Protein AF-A0A354FC02-F1 (afdb_monomer_lite)

pLDDT: mean 77.68, std 17.61, range [38.41, 96.19]

Secondary structure (DSSP, 8-state):
---HHHHHHHHHHHHHHHHHHHHTTS-HHHHHHHHHHHHHHHTSSS-HHHHHHHHHHHHHHHHHHHHTT--THHHH-S-HHHHHHHHHHHH------HHHHHHHHHHHHHHHHHHHHHHIIIIIHHHHHHTT--S----------

Sequence (145 aa):
MITKEGRSMSNIKEMIKENYELSKKLTSKNDEIYTDLVCYLRTSALDELEAEEIIQEIIGMILEAQERGEDIEKVIGHDYQTFCDSIIESSQPKKFTWRKLFSSLEIAIIGIAILWPIDLVFNYLPQMIKKGRLILDYQMNLGFL

Radius of gyration: 30.17 Å; chains: 1; bounding box: 72×47×69 Å

Foldseek 3Di:
DPPPVNVLVVVLVVLVVVLVVLLVVDDPVLNVLLVVLLVDLCPDPDDSSLSSVVSSVLSVQRVVCVVVVHDSCVVCNPDVVVSSVVVVVVPDPPPVPVVVVVVVVVVVVVVCVVVVVVCCVPPVVVVCVVVVDDDDPPPPPPPDD

Structure (mmCIF, N/CA/C/O backbone):
data_AF-A0A354FC02-F1
#
_entry.id   AF-A0A354FC02-F1
#
loop_
_atom_site.group_PDB
_atom_site.id
_atom_site.type_symbol
_atom_site.label_atom_id
_atom_site.label_alt_id
_atom_site.label_comp_id
_atom_site.label_asym_id
_atom_site.label_entity_id
_atom_site.label_seq_id
_atom_site.pdbx_PDB_ins_code
_atom_site.Cartn_x
_atom_site.Cartn_y
_atom_site.Cartn_z
_atom_site.occupancy
_atom_site.B_iso_or_equiv
_atom_site.auth_seq_id
_atom_site.auth_comp_id
_atom_site.auth_asym_id
_atom_site.auth_atom_id
_atom_site.pdbx_PDB_model_num
ATOM 1 N N . MET A 1 1 ? 21.328 19.776 4.634 1.00 38.41 1 MET A N 1
ATOM 2 C CA . MET A 1 1 ? 20.211 19.670 3.674 1.00 38.41 1 MET A CA 1
ATOM 3 C C . MET A 1 1 ? 19.815 18.207 3.621 1.00 38.41 1 MET A C 1
ATOM 5 O O . MET A 1 1 ? 20.553 17.419 3.051 1.00 38.41 1 MET A O 1
ATOM 9 N N . ILE A 1 2 ? 18.746 17.826 4.320 1.00 42.38 2 ILE A N 1
ATOM 10 C CA . ILE A 1 2 ? 18.216 16.460 4.249 1.00 42.38 2 ILE A CA 1
ATOM 11 C C . ILE A 1 2 ? 17.426 16.397 2.943 1.00 42.38 2 ILE A C 1
ATOM 13 O O . ILE A 1 2 ? 16.543 17.228 2.723 1.00 42.38 2 ILE A O 1
ATOM 17 N N . THR A 1 3 ? 17.821 15.499 2.046 1.00 43.03 3 THR A N 1
ATOM 18 C CA . THR A 1 3 ? 17.162 15.267 0.759 1.00 43.03 3 THR A CA 1
ATOM 19 C C . THR A 1 3 ? 15.667 15.027 0.992 1.00 43.03 3 THR A C 1
ATOM 21 O O . THR A 1 3 ? 15.287 14.337 1.937 1.00 43.03 3 THR A O 1
ATOM 24 N N . LYS A 1 4 ? 14.797 15.630 0.168 1.00 49.81 4 LYS A N 1
ATOM 25 C CA . LYS A 1 4 ? 13.332 15.490 0.296 1.00 49.81 4 LYS A CA 1
ATOM 26 C C . LYS A 1 4 ? 12.880 14.016 0.337 1.00 49.81 4 LYS A C 1
ATOM 28 O O . LYS A 1 4 ? 11.925 13.712 1.041 1.00 49.81 4 LYS A O 1
ATOM 33 N N . GLU A 1 5 ? 13.619 13.110 -0.306 1.00 46.28 5 GLU A N 1
ATOM 34 C CA . GLU A 1 5 ? 13.402 11.654 -0.249 1.00 46.28 5 GLU A CA 1
ATOM 35 C C . GLU A 1 5 ? 13.615 11.051 1.151 1.00 46.28 5 GLU A C 1
ATOM 37 O O . GLU A 1 5 ? 12.822 10.224 1.592 1.00 46.28 5 GLU A O 1
ATOM 42 N N . GLY A 1 6 ? 14.626 11.503 1.904 1.00 43.75 6 GLY A N 1
ATOM 43 C CA . GLY A 1 6 ? 14.901 10.997 3.255 1.00 43.75 6 GLY A CA 1
ATOM 44 C C . GLY A 1 6 ? 13.858 11.418 4.296 1.00 43.75 6 GLY A C 1
ATOM 45 O O . GLY A 1 6 ? 13.643 10.711 5.278 1.00 43.75 6 GLY A O 1
ATOM 46 N N . ARG A 1 7 ? 13.177 12.552 4.072 1.00 42.06 7 ARG A N 1
ATOM 47 C CA . ARG A 1 7 ? 12.068 13.023 4.920 1.00 42.06 7 ARG A CA 1
ATOM 48 C C . ARG A 1 7 ? 10.750 12.305 4.599 1.00 42.06 7 ARG A C 1
ATOM 50 O O . ARG A 1 7 ? 9.985 12.066 5.525 1.00 42.06 7 ARG A O 1
ATOM 57 N N . SER A 1 8 ? 10.529 11.928 3.335 1.00 58.03 8 SER A N 1
ATOM 58 C CA . SER A 1 8 ? 9.363 11.144 2.890 1.00 58.03 8 SER A CA 1
ATOM 59 C C . SER A 1 8 ? 9.396 9.709 3.434 1.00 58.03 8 SER A C 1
ATOM 61 O O . SER A 1 8 ? 8.464 9.281 4.102 1.00 58.03 8 SER A O 1
ATOM 63 N N . MET A 1 9 ? 10.525 9.000 3.302 1.00 57.44 9 MET A N 1
ATOM 64 C CA . MET A 1 9 ? 10.663 7.617 3.799 1.00 57.44 9 MET A CA 1
ATOM 65 C C . MET A 1 9 ? 10.450 7.467 5.315 1.00 57.44 9 MET A C 1
ATOM 67 O O . MET A 1 9 ? 9.970 6.432 5.778 1.00 57.44 9 MET A O 1
ATOM 71 N N . SER A 1 10 ? 10.825 8.477 6.111 1.00 61.81 10 SER A N 1
ATOM 72 C CA . SER A 1 10 ? 10.548 8.481 7.556 1.00 61.81 10 SER A CA 1
ATOM 73 C C . SER A 1 10 ? 9.053 8.576 7.852 1.00 61.81 10 SER A C 1
ATOM 75 O O . SER A 1 10 ? 8.606 8.016 8.846 1.00 61.81 10 SER A O 1
ATOM 77 N N . ASN A 1 11 ? 8.308 9.284 7.005 1.00 81.38 11 ASN A N 1
ATOM 78 C CA . ASN A 1 11 ? 6.875 9.491 7.145 1.00 81.38 11 ASN A CA 1
ATOM 79 C C . ASN A 1 11 ? 6.093 8.253 6.683 1.00 81.38 11 ASN A C 1
ATOM 81 O O . ASN A 1 11 ? 5.217 7.801 7.404 1.00 81.38 11 ASN A O 1
ATOM 85 N N . ILE A 1 12 ? 6.515 7.598 5.596 1.00 89.06 12 ILE A N 1
ATOM 86 C CA . ILE A 1 12 ? 5.908 6.340 5.123 1.00 89.06 12 ILE A CA 1
ATOM 87 C C . ILE A 1 12 ? 5.955 5.253 6.208 1.00 89.06 12 ILE A C 1
ATOM 89 O O . ILE A 1 12 ? 4.964 4.585 6.479 1.00 89.06 12 ILE A O 1
ATOM 93 N N . LYS A 1 13 ? 7.093 5.086 6.896 1.00 90.38 13 LYS A N 1
ATOM 94 C CA . LYS A 1 13 ? 7.200 4.107 7.997 1.00 90.38 13 LYS A CA 1
ATOM 95 C C . LYS A 1 13 ? 6.271 4.421 9.168 1.00 90.38 13 LYS A C 1
ATOM 97 O O . LYS A 1 13 ? 5.814 3.500 9.844 1.00 90.38 13 LYS A O 1
ATOM 102 N N . GLU A 1 14 ? 6.050 5.703 9.437 1.00 91.69 14 GLU A N 1
ATOM 103 C CA . GLU A 1 14 ? 5.113 6.162 10.458 1.00 91.69 14 GLU A CA 1
ATOM 104 C C . GLU A 1 14 ? 3.677 5.848 10.032 1.00 91.69 14 GLU A C 1
ATOM 106 O O . GLU A 1 14 ? 2.968 5.200 10.795 1.00 91.69 14 GLU A O 1
ATOM 111 N N . MET A 1 15 ? 3.311 6.139 8.782 1.00 92.69 15 MET A N 1
ATOM 112 C CA . MET A 1 15 ? 2.006 5.797 8.206 1.00 92.69 15 MET A CA 1
ATOM 113 C C . MET A 1 15 ? 1.737 4.293 8.219 1.00 92.69 15 MET A C 1
ATOM 115 O O . MET A 1 15 ? 0.693 3.866 8.696 1.00 92.69 15 MET A O 1
ATOM 119 N N . ILE A 1 16 ? 2.697 3.459 7.801 1.00 94.25 16 ILE A N 1
ATOM 120 C CA . ILE A 1 16 ? 2.562 1.993 7.858 1.00 94.25 16 ILE A CA 1
ATOM 121 C C . ILE A 1 16 ? 2.274 1.538 9.293 1.00 94.25 16 ILE A C 1
ATOM 123 O O . ILE A 1 16 ? 1.445 0.655 9.525 1.00 94.25 16 ILE A O 1
ATOM 127 N N . LYS A 1 17 ? 2.963 2.134 10.273 1.00 94.94 17 LYS A N 1
ATOM 128 C CA . LYS A 1 17 ? 2.761 1.817 11.687 1.00 94.94 17 LYS A CA 1
ATOM 129 C C . LYS A 1 17 ? 1.384 2.277 12.166 1.00 94.94 17 LYS A C 1
ATOM 131 O O . LYS A 1 17 ? 0.714 1.515 12.855 1.00 94.94 17 LYS A O 1
ATOM 136 N N . GLU A 1 18 ? 0.961 3.484 11.814 1.00 94.25 18 GLU A N 1
ATOM 137 C CA . GLU A 1 18 ? -0.365 4.009 12.145 1.00 94.25 18 GLU A CA 1
ATOM 138 C C . GLU A 1 18 ? -1.475 3.150 11.531 1.00 94.25 18 GLU A C 1
ATOM 140 O O . GLU A 1 18 ? -2.356 2.692 12.257 1.00 94.25 18 GLU A O 1
ATOM 145 N N . ASN A 1 19 ? -1.376 2.831 10.240 1.00 94.38 19 ASN A N 1
ATOM 146 C CA . ASN A 1 19 ? -2.287 1.945 9.516 1.00 94.38 19 ASN A CA 1
ATOM 147 C C . ASN A 1 19 ? -2.366 0.562 10.177 1.00 94.38 19 ASN A C 1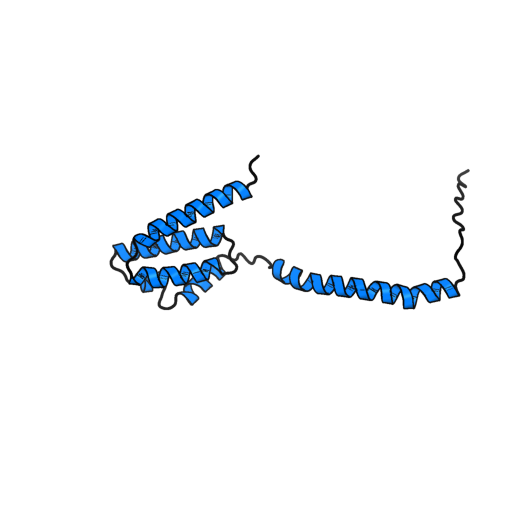
ATOM 149 O O . ASN A 1 19 ? -3.452 0.002 10.330 1.00 94.38 19 ASN A O 1
ATOM 153 N N . TYR A 1 20 ? -1.235 0.024 10.641 1.00 95.00 20 TYR A N 1
ATOM 154 C CA . TYR A 1 20 ? -1.214 -1.226 11.398 1.00 95.00 20 TYR A CA 1
ATOM 155 C C . TYR A 1 20 ? -1.928 -1.104 12.753 1.00 95.00 20 TYR A C 1
ATOM 157 O O . TYR A 1 20 ? -2.738 -1.962 13.098 1.00 95.00 20 TYR A O 1
ATOM 165 N N . GLU A 1 21 ? -1.693 -0.040 13.524 1.00 96.19 21 GLU A N 1
ATOM 166 C CA . GLU A 1 21 ? -2.400 0.168 14.797 1.00 96.19 21 GLU A CA 1
ATOM 167 C C . GLU A 1 21 ? -3.907 0.407 14.611 1.00 96.19 21 GLU A C 1
ATOM 169 O O . GLU A 1 21 ? -4.705 -0.020 15.448 1.00 96.19 21 GLU A O 1
ATOM 174 N N . LEU A 1 22 ? -4.313 1.049 13.514 1.00 95.00 22 LEU A N 1
ATOM 175 C CA . LEU A 1 22 ? -5.718 1.194 13.142 1.00 95.00 22 LEU A CA 1
ATOM 176 C C . LEU A 1 22 ? -6.332 -0.152 12.736 1.00 95.00 22 LEU A C 1
ATOM 178 O O . LEU A 1 22 ? -7.445 -0.448 13.169 1.00 95.00 22 LEU A O 1
ATOM 182 N N . SER A 1 23 ? -5.604 -0.994 11.991 1.00 94.44 23 SER A N 1
ATOM 183 C CA . SER A 1 23 ? -6.119 -2.290 11.506 1.00 94.44 23 SER A CA 1
ATOM 184 C C . SER A 1 23 ? -6.527 -3.220 12.643 1.00 94.44 23 SER A C 1
ATOM 186 O O . SER A 1 23 ? -7.562 -3.872 12.577 1.00 94.44 23 SER A O 1
ATOM 188 N N . LYS A 1 24 ? -5.820 -3.159 13.778 1.00 95.44 24 LYS A N 1
ATOM 189 C CA . LYS A 1 24 ? -6.157 -3.925 14.990 1.00 95.44 24 LYS A CA 1
ATOM 190 C C . LYS A 1 24 ? -7.528 -3.591 15.588 1.00 95.44 24 LYS A C 1
ATOM 192 O O . LYS A 1 24 ? -8.005 -4.333 16.442 1.00 95.44 24 LYS A O 1
ATOM 197 N N . LYS A 1 25 ? -8.128 -2.457 15.217 1.00 95.69 25 LYS A N 1
ATOM 198 C CA . LYS A 1 25 ? -9.457 -2.030 15.684 1.00 95.69 25 LYS A CA 1
ATOM 199 C C . LYS A 1 25 ? -10.584 -2.531 14.776 1.00 95.69 25 LYS A C 1
ATOM 201 O O . LYS A 1 25 ? -11.757 -2.352 15.111 1.00 95.69 25 LYS A O 1
ATOM 206 N N . LEU A 1 26 ? -10.253 -3.123 13.630 1.00 94.62 26 LEU A N 1
ATOM 207 C CA . LEU A 1 26 ? -11.232 -3.691 12.716 1.00 94.62 26 LEU A CA 1
ATOM 208 C C . LEU A 1 26 ? -11.845 -4.961 13.309 1.00 94.62 26 LEU A C 1
ATOM 210 O O . LEU A 1 26 ? -11.211 -5.730 14.031 1.00 94.62 26 LEU A O 1
ATOM 214 N N . THR A 1 27 ? -13.116 -5.185 12.997 1.00 94.06 27 THR A N 1
ATOM 215 C CA . THR A 1 27 ? -13.748 -6.488 13.206 1.00 94.06 27 THR A CA 1
ATOM 216 C C . THR A 1 27 ? -13.135 -7.524 12.266 1.00 94.06 27 THR A C 1
ATOM 218 O O . THR A 1 27 ? -12.681 -7.186 11.177 1.00 94.06 27 THR A O 1
ATOM 221 N N . SER A 1 28 ? -13.197 -8.805 12.639 1.00 92.50 28 SER A N 1
ATOM 222 C CA . SER A 1 28 ? -12.641 -9.893 11.818 1.00 92.50 28 SER A CA 1
ATOM 223 C C . SER A 1 28 ? -13.189 -9.928 10.386 1.00 92.50 28 SER A C 1
ATOM 225 O O . SER A 1 28 ? -12.468 -10.340 9.488 1.00 92.50 28 SER A O 1
ATOM 227 N N . LYS A 1 29 ? -14.443 -9.499 10.168 1.00 90.25 29 LYS A N 1
ATOM 228 C CA . LYS A 1 29 ? -15.044 -9.407 8.828 1.00 90.25 29 LYS A CA 1
ATOM 229 C C . LYS A 1 29 ? -14.397 -8.291 7.999 1.00 90.25 29 LYS A C 1
ATOM 231 O O . LYS A 1 29 ? -14.100 -8.482 6.827 1.00 90.25 29 LYS A O 1
ATOM 236 N N . ASN A 1 30 ? -14.197 -7.125 8.609 1.00 92.94 30 ASN A N 1
ATOM 237 C CA . ASN A 1 30 ? -13.639 -5.962 7.925 1.00 92.94 30 ASN A CA 1
ATOM 238 C C . ASN A 1 30 ? -12.133 -6.116 7.679 1.00 92.94 30 ASN A C 1
ATOM 240 O O . ASN A 1 30 ? -11.634 -5.628 6.671 1.00 92.94 30 ASN A O 1
ATOM 244 N N . ASP A 1 31 ? -11.428 -6.803 8.579 1.00 94.25 31 ASP A N 1
ATOM 245 C CA . ASP A 1 31 ? -9.986 -7.053 8.493 1.00 94.25 31 ASP A CA 1
ATOM 246 C C . ASP A 1 31 ? -9.597 -7.917 7.281 1.00 94.25 31 ASP A C 1
ATOM 248 O O . ASP A 1 31 ? -8.597 -7.632 6.625 1.00 94.25 31 ASP A O 1
ATOM 252 N N . GLU A 1 32 ? -10.411 -8.919 6.932 1.00 92.75 32 GLU A N 1
ATOM 253 C CA . GLU A 1 32 ? -10.178 -9.781 5.762 1.00 92.75 32 GLU A CA 1
ATOM 254 C C . GLU A 1 32 ? -10.186 -8.958 4.465 1.00 92.75 32 GLU A C 1
ATOM 256 O O . GLU A 1 32 ? -9.194 -8.914 3.738 1.00 92.75 32 GLU A O 1
ATOM 261 N N . ILE A 1 33 ? -11.262 -8.199 4.242 1.00 92.00 33 ILE A N 1
ATOM 262 C CA . ILE A 1 33 ? -11.418 -7.344 3.057 1.00 92.00 33 ILE A CA 1
ATOM 263 C C . ILE A 1 33 ? -10.366 -6.227 3.039 1.00 92.00 33 ILE A C 1
ATOM 265 O O . ILE A 1 33 ? -9.798 -5.912 1.992 1.00 92.00 33 ILE A O 1
ATOM 269 N N . TYR A 1 34 ? -10.078 -5.627 4.197 1.00 94.75 34 TYR A N 1
ATOM 270 C CA . TYR A 1 34 ? -9.046 -4.601 4.315 1.00 94.75 34 TYR A CA 1
ATOM 271 C C . TYR A 1 34 ? -7.654 -5.143 3.962 1.00 94.75 34 TYR A C 1
ATOM 273 O O . TYR A 1 34 ? -6.894 -4.476 3.260 1.00 94.75 34 TYR A O 1
ATOM 281 N N . THR A 1 35 ? -7.318 -6.356 4.399 1.00 94.19 35 THR A N 1
ATOM 282 C CA . THR A 1 35 ? -6.022 -6.979 4.101 1.00 94.19 35 THR A CA 1
ATOM 283 C C . THR A 1 35 ? -5.845 -7.224 2.60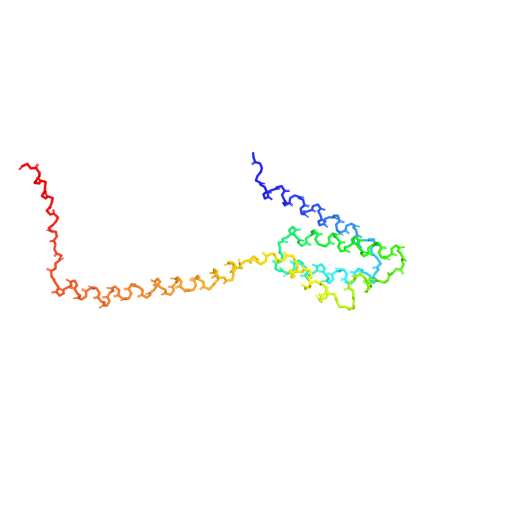4 1.00 94.19 35 THR A C 1
ATOM 285 O O . THR A 1 35 ? -4.782 -6.914 2.054 1.00 94.19 35 THR A O 1
ATOM 288 N N . ASP A 1 36 ? -6.887 -7.715 1.931 1.00 93.81 36 ASP A N 1
ATOM 289 C CA . ASP A 1 36 ? -6.869 -7.931 0.481 1.00 93.81 36 ASP A CA 1
ATOM 290 C C . ASP A 1 36 ? -6.685 -6.615 -0.283 1.00 93.81 36 ASP A C 1
ATOM 292 O O . ASP A 1 36 ? -5.862 -6.524 -1.201 1.00 93.81 36 ASP A O 1
ATOM 296 N N . LEU A 1 37 ? -7.377 -5.561 0.153 1.00 93.62 37 LEU A N 1
ATOM 297 C CA . LEU A 1 37 ? -7.253 -4.213 -0.394 1.00 93.62 37 LEU A CA 1
ATOM 298 C C . LEU A 1 37 ? -5.837 -3.649 -0.224 1.00 93.62 37 LEU A C 1
ATOM 300 O O . LEU A 1 37 ? -5.259 -3.110 -1.169 1.00 93.62 37 LEU A O 1
ATOM 304 N N . VAL A 1 38 ? -5.245 -3.804 0.962 1.00 94.56 38 VAL A N 1
ATOM 305 C CA . VAL A 1 38 ? -3.872 -3.362 1.241 1.00 94.56 38 VAL A CA 1
ATOM 306 C C . VAL A 1 38 ? -2.873 -4.099 0.350 1.00 94.56 38 VAL A C 1
ATOM 308 O O . VAL A 1 38 ? -1.953 -3.479 -0.189 1.00 94.56 38 VAL A O 1
ATOM 311 N N . CYS A 1 39 ? -3.046 -5.411 0.171 1.00 93.88 39 CYS A N 1
ATOM 312 C CA . CYS A 1 39 ? -2.201 -6.201 -0.720 1.00 93.88 39 CYS A CA 1
ATOM 313 C C . CYS A 1 39 ? -2.305 -5.702 -2.168 1.00 93.88 39 CYS A C 1
ATOM 315 O O . CYS A 1 39 ? -1.284 -5.499 -2.834 1.00 93.88 39 CYS A O 1
ATOM 317 N N . TYR A 1 40 ? -3.526 -5.435 -2.631 1.00 92.69 40 TYR A N 1
ATOM 318 C CA . TYR A 1 40 ? -3.782 -4.942 -3.978 1.00 92.69 40 TYR A CA 1
ATOM 319 C C . TYR A 1 40 ? -3.152 -3.563 -4.221 1.00 92.69 40 TYR A C 1
ATOM 321 O O . TYR A 1 40 ? -2.400 -3.380 -5.177 1.00 92.69 40 TYR A O 1
ATOM 329 N N . LEU A 1 41 ? -3.368 -2.602 -3.318 1.00 90.81 41 LEU A N 1
ATOM 330 C CA . LEU A 1 41 ? -2.842 -1.243 -3.467 1.00 90.81 41 LEU A CA 1
ATOM 331 C C . LEU A 1 41 ? -1.310 -1.194 -3.402 1.00 90.81 41 LEU A C 1
ATOM 333 O O . LEU A 1 41 ? -0.692 -0.544 -4.246 1.00 90.81 41 LEU A O 1
ATOM 337 N N . ARG A 1 42 ? -0.676 -1.930 -2.479 1.00 90.69 42 ARG A N 1
ATOM 338 C CA . ARG A 1 42 ? 0.797 -1.973 -2.354 1.00 90.69 42 ARG A CA 1
ATOM 339 C C . ARG A 1 42 ? 1.499 -2.647 -3.531 1.00 90.69 42 ARG A C 1
ATOM 341 O O . ARG A 1 42 ? 2.680 -2.400 -3.758 1.00 90.69 42 ARG A O 1
ATOM 348 N N . THR A 1 43 ? 0.800 -3.517 -4.257 1.00 87.44 43 THR A N 1
ATOM 349 C CA . THR A 1 43 ? 1.335 -4.196 -5.451 1.00 87.44 43 THR A CA 1
ATOM 350 C C . THR A 1 43 ? 0.951 -3.501 -6.759 1.00 87.44 43 THR A C 1
ATOM 352 O O . THR A 1 43 ? 1.371 -3.934 -7.835 1.00 87.44 43 THR A O 1
ATOM 355 N N . SER A 1 44 ? 0.187 -2.410 -6.677 1.00 87.31 44 SER A N 1
ATOM 356 C CA . SER A 1 44 ? -0.276 -1.637 -7.826 1.00 87.31 44 SER A CA 1
ATOM 357 C C . SER A 1 44 ? 0.818 -0.737 -8.427 1.00 87.31 44 SER A C 1
ATOM 359 O O . SER A 1 44 ? 1.983 -0.750 -8.033 1.00 87.31 44 SER A O 1
ATOM 361 N N . ALA A 1 45 ? 0.444 0.062 -9.430 1.00 82.50 45 ALA A N 1
ATOM 362 C CA . ALA A 1 45 ? 1.342 1.009 -10.091 1.00 82.50 45 ALA A CA 1
ATOM 363 C C . ALA A 1 45 ? 1.524 2.348 -9.339 1.00 82.50 45 ALA A C 1
ATOM 365 O O . ALA A 1 45 ? 2.159 3.251 -9.893 1.00 82.50 45 ALA A O 1
ATOM 366 N N . LEU A 1 46 ? 0.938 2.495 -8.146 1.00 82.69 46 LEU A N 1
ATOM 367 C CA . LEU A 1 46 ? 1.031 3.695 -7.309 1.00 82.69 46 LEU A CA 1
ATOM 368 C C . LEU A 1 46 ? 2.441 3.873 -6.720 1.00 82.69 46 LEU A C 1
ATOM 370 O O . LEU A 1 46 ? 3.214 2.919 -6.614 1.00 82.69 46 LEU A O 1
ATOM 374 N N . ASP A 1 47 ? 2.785 5.112 -6.359 1.00 85.69 47 ASP A N 1
ATOM 375 C CA . ASP A 1 47 ? 3.971 5.369 -5.535 1.00 85.69 47 ASP A CA 1
ATOM 376 C C . ASP A 1 47 ? 3.747 4.860 -4.100 1.00 85.69 47 ASP A C 1
ATOM 378 O O . ASP A 1 47 ? 2.611 4.795 -3.639 1.00 85.69 47 ASP A O 1
ATOM 382 N N . GLU A 1 48 ? 4.816 4.507 -3.381 1.00 85.56 48 GLU A N 1
ATOM 383 C CA . GLU A 1 48 ? 4.711 3.951 -2.022 1.00 85.56 48 GLU A CA 1
ATOM 384 C C . GLU A 1 48 ? 4.028 4.924 -1.050 1.00 85.56 48 GLU A C 1
ATOM 386 O O . GLU A 1 48 ? 3.190 4.506 -0.254 1.00 85.56 48 GLU A O 1
ATOM 391 N N . LEU A 1 49 ? 4.334 6.225 -1.145 1.00 86.19 49 LEU A N 1
ATOM 392 C CA . LEU A 1 49 ? 3.678 7.240 -0.319 1.00 86.19 49 LEU A CA 1
ATOM 393 C C . LEU A 1 49 ? 2.184 7.330 -0.644 1.00 86.19 49 LEU A C 1
ATOM 395 O O . LEU A 1 49 ? 1.352 7.297 0.254 1.00 86.19 49 LEU A O 1
ATOM 399 N N . GLU A 1 50 ? 1.859 7.391 -1.932 1.00 86.44 50 GLU A N 1
ATOM 400 C CA . GLU A 1 50 ? 0.487 7.511 -2.428 1.00 86.44 50 GLU A CA 1
ATOM 401 C C . GLU A 1 50 ? -0.361 6.291 -2.038 1.00 86.44 50 GLU A C 1
ATOM 403 O O . GLU A 1 50 ? -1.501 6.434 -1.601 1.00 86.44 50 GLU A O 1
ATOM 408 N N . ALA A 1 51 ? 0.212 5.087 -2.119 1.00 90.81 51 ALA A N 1
ATOM 409 C CA . ALA A 1 51 ? -0.445 3.869 -1.669 1.00 90.81 51 ALA A CA 1
ATOM 410 C C . ALA A 1 51 ? -0.759 3.911 -0.164 1.00 90.81 51 ALA A C 1
ATOM 412 O O . ALA A 1 51 ? -1.877 3.580 0.226 1.00 90.81 51 ALA A O 1
ATOM 413 N N . GLU A 1 52 ? 0.185 4.331 0.686 1.00 93.12 52 GLU A N 1
ATOM 414 C CA . GLU A 1 52 ? -0.055 4.411 2.133 1.00 93.12 52 GLU A CA 1
ATOM 415 C C . GLU A 1 52 ? -1.029 5.533 2.525 1.00 93.12 52 GLU A C 1
ATOM 417 O O . GLU A 1 52 ? -1.793 5.340 3.471 1.00 93.12 52 GLU A O 1
ATOM 422 N N . GLU A 1 53 ? -1.056 6.659 1.799 1.00 90.38 53 GLU A N 1
ATOM 423 C CA . GLU A 1 53 ? -2.038 7.742 2.002 1.00 90.38 53 GLU A CA 1
ATOM 424 C C . GLU A 1 53 ? -3.457 7.224 1.736 1.00 90.38 53 GLU A C 1
ATOM 426 O O . GLU A 1 53 ? -4.345 7.348 2.580 1.00 90.38 53 GLU A O 1
ATOM 431 N N . ILE A 1 54 ? -3.648 6.541 0.605 1.00 91.88 54 ILE A N 1
ATOM 432 C CA . ILE A 1 54 ? -4.931 5.938 0.227 1.00 91.88 54 ILE A CA 1
ATOM 433 C C . ILE A 1 54 ? -5.352 4.857 1.231 1.00 91.88 54 ILE A C 1
ATOM 435 O O . ILE A 1 54 ? -6.511 4.806 1.645 1.00 91.88 54 ILE A O 1
ATOM 439 N N . ILE A 1 55 ? -4.427 3.986 1.648 1.00 94.56 55 ILE A N 1
ATOM 440 C CA . ILE A 1 55 ? -4.708 2.948 2.653 1.00 94.56 55 ILE A CA 1
ATOM 441 C C . ILE A 1 55 ? -5.187 3.585 3.962 1.00 94.56 55 ILE A C 1
ATOM 443 O O . ILE A 1 55 ? -6.153 3.099 4.558 1.00 94.56 55 ILE A O 1
ATOM 447 N N . GLN A 1 56 ? -4.549 4.679 4.385 1.00 94.44 56 GLN A N 1
ATOM 448 C CA . GLN A 1 56 ? -4.909 5.411 5.596 1.00 94.44 56 GLN A CA 1
ATOM 449 C C . GLN A 1 56 ? -6.312 6.033 5.507 1.00 94.44 56 GLN A C 1
ATOM 451 O O . GLN A 1 56 ? -7.082 5.975 6.469 1.00 94.44 56 GLN A O 1
ATOM 456 N N . GLU A 1 57 ? -6.682 6.586 4.352 1.00 92.06 57 GLU A N 1
ATOM 457 C CA . GLU A 1 57 ? -8.034 7.105 4.116 1.00 92.06 57 GLU A CA 1
ATOM 458 C C . GLU A 1 57 ? -9.087 5.990 4.160 1.00 92.06 57 GLU A C 1
ATOM 460 O O . GLU A 1 57 ? -10.119 6.116 4.826 1.00 92.06 57 GLU A O 1
ATOM 465 N N . ILE A 1 58 ? -8.811 4.863 3.500 1.00 93.75 58 ILE A N 1
ATOM 466 C CA . ILE A 1 58 ? -9.737 3.730 3.418 1.00 93.75 58 ILE A CA 1
ATOM 467 C C . ILE A 1 58 ? -9.981 3.122 4.797 1.00 93.75 58 ILE A C 1
ATOM 469 O O . ILE A 1 58 ? -11.136 2.901 5.164 1.00 93.75 58 ILE A O 1
ATOM 473 N N . ILE A 1 59 ? -8.933 2.890 5.596 1.00 95.06 59 ILE A N 1
ATOM 474 C CA . ILE A 1 59 ? -9.126 2.349 6.945 1.00 95.06 59 ILE A CA 1
ATOM 475 C C . ILE A 1 59 ? -9.919 3.304 7.841 1.00 95.06 59 ILE A C 1
ATOM 477 O O . ILE A 1 59 ? -10.736 2.845 8.642 1.00 95.06 59 ILE A O 1
ATOM 481 N N . GLY A 1 60 ? -9.739 4.618 7.675 1.00 94.06 60 GLY A N 1
ATOM 482 C CA . GLY A 1 60 ? -10.559 5.629 8.338 1.00 94.06 60 GLY A CA 1
ATOM 483 C C . GLY A 1 60 ? -12.041 5.462 8.001 1.00 94.06 60 GLY A C 1
ATOM 484 O O . GLY A 1 60 ? -12.861 5.295 8.903 1.00 94.06 60 GLY A O 1
ATOM 485 N N . MET A 1 61 ? -12.379 5.399 6.710 1.00 93.44 61 MET A N 1
ATOM 486 C CA . MET A 1 61 ? -13.765 5.208 6.261 1.00 93.44 61 MET A CA 1
ATOM 487 C C . MET A 1 61 ? -14.381 3.894 6.761 1.00 93.44 61 MET A C 1
ATOM 489 O O . MET A 1 61 ? -15.550 3.870 7.155 1.00 93.44 61 MET A O 1
ATOM 493 N N . ILE A 1 62 ? -13.610 2.801 6.776 1.00 94.81 62 ILE A N 1
ATOM 494 C CA . ILE A 1 62 ? -14.074 1.501 7.285 1.00 94.81 62 ILE A CA 1
ATOM 495 C C . ILE A 1 62 ? -14.369 1.582 8.786 1.00 94.81 62 ILE A C 1
ATOM 497 O O . ILE A 1 62 ? -15.405 1.089 9.234 1.00 94.81 62 ILE A O 1
ATOM 501 N N . LEU A 1 63 ? -13.485 2.205 9.572 1.00 95.38 63 LEU A N 1
ATOM 502 C CA . LEU A 1 63 ? -13.683 2.363 11.015 1.00 95.38 63 LEU A CA 1
ATOM 503 C C . LEU A 1 63 ? -14.903 3.233 11.324 1.00 95.38 63 LEU A C 1
ATOM 505 O O . LEU A 1 63 ? -15.705 2.869 12.180 1.00 95.38 63 LEU A O 1
ATOM 509 N N . GLU A 1 64 ? -15.098 4.326 10.589 1.00 94.94 64 GLU A N 1
ATOM 510 C CA . GLU A 1 64 ? -16.283 5.171 10.740 1.00 94.94 64 GLU A CA 1
ATOM 511 C C . GLU A 1 64 ? -17.584 4.426 10.401 1.00 94.94 64 GLU A C 1
ATOM 513 O O . GLU A 1 64 ? -18.587 4.562 11.105 1.00 94.94 64 GLU A O 1
ATOM 518 N N . ALA A 1 65 ? -17.591 3.622 9.334 1.00 93.81 65 ALA A N 1
ATOM 519 C CA . ALA A 1 65 ? -18.739 2.784 8.995 1.00 93.81 65 ALA A CA 1
ATOM 520 C C . ALA A 1 65 ? -19.002 1.731 10.080 1.00 93.81 65 ALA A C 1
ATOM 522 O O . ALA A 1 65 ? -20.146 1.540 10.496 1.00 93.81 65 ALA A O 1
ATOM 523 N N . GLN A 1 66 ? -17.942 1.116 10.607 1.00 94.25 66 GLN A N 1
ATOM 524 C CA . GLN A 1 66 ? -18.025 0.158 11.706 1.00 94.25 66 GLN A CA 1
ATOM 525 C C . GLN A 1 66 ? -18.617 0.792 12.974 1.00 94.25 66 GLN A C 1
ATOM 527 O O . GLN A 1 66 ? -19.467 0.177 13.618 1.00 94.25 66 GLN A O 1
ATOM 532 N N . GLU A 1 67 ? -18.229 2.024 13.320 1.00 94.44 67 GLU A N 1
ATOM 533 C CA . GLU A 1 67 ? -18.803 2.765 14.453 1.00 94.44 67 GLU A CA 1
ATOM 534 C C . GLU A 1 67 ? -20.297 3.058 14.268 1.00 94.44 67 GLU A C 1
ATOM 536 O O . GLU A 1 67 ? -21.065 3.016 15.231 1.00 94.44 67 GLU A O 1
ATOM 541 N N . ARG A 1 68 ? -20.737 3.292 13.026 1.00 93.94 68 ARG A N 1
ATOM 542 C CA . ARG A 1 68 ? -22.158 3.452 12.679 1.00 93.94 68 ARG A CA 1
ATOM 543 C C . ARG A 1 68 ? -22.927 2.127 12.599 1.00 93.94 68 ARG A C 1
ATOM 545 O O . ARG A 1 68 ? -24.137 2.150 12.377 1.00 93.94 68 ARG A O 1
ATOM 552 N N . GLY A 1 69 ? -22.259 0.984 12.774 1.00 91.75 69 GLY A N 1
ATOM 553 C CA . GLY A 1 69 ? -22.853 -0.343 12.591 1.00 91.75 69 GLY A CA 1
ATOM 554 C C . GLY A 1 69 ? -23.205 -0.648 11.132 1.00 91.75 69 GLY A C 1
ATOM 555 O O . GLY A 1 69 ? -24.113 -1.434 10.863 1.00 91.75 69 GLY A O 1
ATOM 556 N N . GLU A 1 70 ? -22.532 0.009 10.190 1.00 92.00 70 GLU A N 1
ATOM 557 C CA . GLU A 1 70 ? -22.693 -0.197 8.757 1.00 92.00 70 GLU A CA 1
ATOM 558 C C . GLU A 1 70 ? -21.769 -1.301 8.243 1.00 92.00 70 GLU A C 1
ATOM 560 O O . GLU A 1 70 ? -20.676 -1.524 8.763 1.00 92.00 70 GLU A O 1
ATOM 565 N N . ASP A 1 71 ? -22.218 -1.993 7.196 1.00 89.56 71 ASP A N 1
ATOM 566 C CA . ASP A 1 71 ? -21.398 -2.988 6.516 1.00 89.56 71 ASP A CA 1
ATOM 567 C C . ASP A 1 71 ? -20.296 -2.306 5.695 1.00 89.56 71 ASP A C 1
ATOM 569 O O . ASP A 1 71 ? -20.528 -1.263 5.076 1.00 89.56 71 ASP A O 1
ATOM 573 N N . ILE A 1 72 ? -19.117 -2.921 5.644 1.00 88.25 72 ILE A N 1
ATOM 574 C CA . ILE A 1 72 ? -17.984 -2.469 4.832 1.00 88.25 72 ILE A CA 1
ATOM 575 C C . ILE A 1 72 ? -18.330 -2.404 3.339 1.00 88.25 72 ILE A C 1
ATOM 577 O O . ILE A 1 72 ? -17.816 -1.544 2.626 1.00 88.25 72 ILE A O 1
ATOM 581 N N . GLU A 1 73 ? -19.282 -3.221 2.880 1.00 87.88 73 GLU A N 1
ATOM 582 C CA . GLU A 1 73 ? -19.810 -3.162 1.512 1.00 87.88 73 GLU A CA 1
ATOM 583 C C . GLU A 1 73 ? -20.474 -1.816 1.177 1.00 87.88 73 GLU A C 1
ATOM 585 O O . GLU A 1 73 ? -20.558 -1.449 0.010 1.00 87.88 73 GLU A O 1
ATOM 590 N N . LYS A 1 74 ? -20.926 -1.032 2.166 1.00 86.69 74 LYS A N 1
ATOM 591 C CA . LYS A 1 74 ? -21.407 0.336 1.905 1.00 86.69 74 LYS A CA 1
ATOM 592 C C . LYS A 1 74 ? -20.278 1.321 1.609 1.00 86.69 74 LYS A C 1
ATOM 594 O O . LYS A 1 74 ? -20.531 2.344 0.981 1.00 86.69 74 LYS A O 1
ATOM 599 N N . VAL A 1 75 ? -19.072 1.038 2.099 1.00 87.06 75 VAL A N 1
ATOM 600 C CA . VAL A 1 75 ? -17.882 1.874 1.894 1.00 87.06 75 VAL A CA 1
ATOM 601 C C . VAL A 1 75 ? -17.188 1.482 0.595 1.00 87.06 75 VAL A C 1
ATOM 603 O O . VAL A 1 75 ? -16.904 2.339 -0.234 1.00 87.06 75 VAL A O 1
ATOM 606 N N . ILE A 1 76 ? -16.938 0.184 0.419 1.00 86.94 76 ILE A N 1
ATOM 607 C CA . ILE A 1 76 ? -16.109 -0.358 -0.665 1.00 86.94 76 ILE A CA 1
ATOM 608 C C . ILE A 1 76 ? -16.970 -0.826 -1.851 1.00 86.94 76 ILE A C 1
ATOM 610 O O . ILE A 1 76 ? -16.516 -0.852 -2.990 1.00 86.94 76 ILE A O 1
ATOM 614 N N . GLY A 1 77 ? -18.238 -1.163 -1.618 1.00 86.50 77 GLY A N 1
ATOM 615 C CA . GLY A 1 77 ? -19.064 -1.903 -2.571 1.00 86.50 77 GLY A CA 1
ATOM 616 C C . GLY A 1 77 ? -18.912 -3.418 -2.409 1.00 86.50 77 GLY A C 1
ATOM 617 O O . GLY A 1 77 ? -18.192 -3.904 -1.540 1.00 86.50 77 GLY A O 1
ATOM 618 N N . HIS A 1 78 ? -19.601 -4.177 -3.263 1.00 83.44 78 HIS A N 1
ATOM 619 C CA . HIS A 1 78 ? -19.524 -5.644 -3.267 1.00 83.44 78 HIS A CA 1
ATOM 620 C C . HIS A 1 78 ? -18.192 -6.194 -3.802 1.00 83.44 78 HIS A C 1
ATOM 622 O O . HIS A 1 78 ? -17.890 -7.361 -3.569 1.00 83.44 78 HIS A O 1
ATOM 628 N N . ASP A 1 79 ? -17.420 -5.388 -4.536 1.00 88.44 79 ASP A N 1
ATOM 629 C CA . ASP A 1 79 ? -16.147 -5.798 -5.129 1.00 88.44 79 ASP A CA 1
ATOM 630 C C . ASP A 1 79 ? -15.038 -4.793 -4.799 1.00 88.44 79 ASP A C 1
ATOM 632 O O . ASP A 1 79 ? -15.019 -3.666 -5.301 1.00 88.44 79 ASP A O 1
ATOM 636 N N . TYR A 1 80 ? -14.092 -5.234 -3.969 1.00 88.25 80 TYR A N 1
ATOM 637 C CA . TYR A 1 80 ? -12.946 -4.428 -3.568 1.00 88.25 80 TYR A CA 1
ATOM 638 C C . TYR A 1 80 ? -11.989 -4.147 -4.733 1.00 88.25 80 TYR A C 1
ATOM 640 O O . TYR A 1 80 ? -11.342 -3.103 -4.727 1.00 88.25 80 TYR A O 1
ATOM 648 N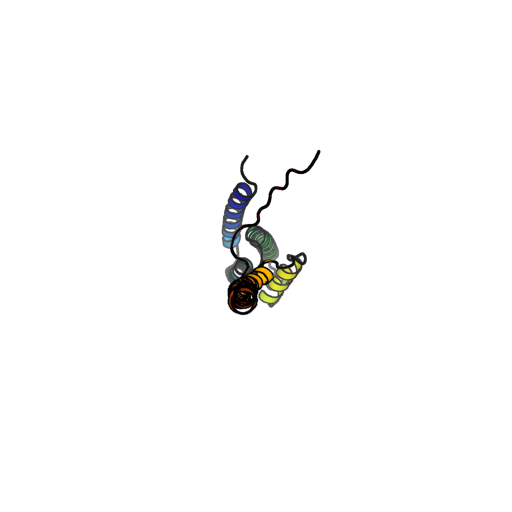 N . GLN A 1 81 ? -11.907 -5.025 -5.744 1.00 89.19 81 GLN A N 1
ATOM 649 C CA . GLN A 1 81 ? -11.003 -4.829 -6.883 1.00 89.19 81 GLN A CA 1
ATOM 650 C C . GLN A 1 81 ? -11.472 -3.656 -7.731 1.00 89.19 81 GLN A C 1
ATOM 652 O O . GLN A 1 81 ? -10.699 -2.735 -7.975 1.00 89.19 81 GLN A O 1
ATOM 657 N N . THR A 1 82 ? -12.761 -3.631 -8.086 1.00 90.06 82 THR A N 1
ATOM 658 C CA . THR A 1 82 ? -13.365 -2.503 -8.809 1.00 90.06 82 THR A CA 1
ATOM 659 C C . THR A 1 82 ? -13.186 -1.184 -8.049 1.00 90.06 82 THR A C 1
ATOM 661 O O . THR A 1 82 ? -12.882 -0.152 -8.652 1.00 90.06 82 THR A O 1
ATOM 664 N N . PHE A 1 83 ? -13.332 -1.204 -6.721 1.00 90.06 83 PHE A N 1
ATOM 665 C CA . PHE A 1 83 ? -13.077 -0.030 -5.889 1.00 90.06 83 PHE A CA 1
ATOM 666 C C . PHE A 1 83 ? -11.618 0.425 -5.983 1.00 90.06 83 PHE A C 1
ATOM 668 O O . PHE A 1 83 ? -11.358 1.581 -6.325 1.00 90.06 83 PHE A O 1
ATOM 675 N N . CYS A 1 84 ? -10.661 -0.478 -5.758 1.00 89.44 84 CYS A N 1
ATOM 676 C CA . CYS A 1 84 ? -9.242 -0.158 -5.860 1.00 89.44 84 CYS A CA 1
ATOM 677 C C . CYS A 1 84 ? -8.842 0.322 -7.258 1.00 89.44 84 CYS A C 1
ATOM 679 O O . CYS A 1 84 ? -8.076 1.274 -7.366 1.00 89.44 84 CYS A O 1
ATOM 681 N N . ASP A 1 85 ? -9.372 -0.288 -8.317 1.00 90.06 85 ASP A N 1
ATOM 682 C CA . ASP A 1 85 ? -9.114 0.112 -9.701 1.00 90.06 85 ASP A CA 1
ATOM 683 C C . ASP A 1 85 ? -9.590 1.538 -9.970 1.00 90.06 85 ASP A C 1
ATOM 685 O O . ASP A 1 85 ? -8.858 2.326 -10.570 1.00 90.06 85 ASP A O 1
ATOM 689 N N . SER A 1 86 ? -10.773 1.901 -9.464 1.00 89.25 86 SER A N 1
ATOM 690 C CA . SER A 1 86 ? -11.293 3.265 -9.590 1.00 89.25 86 SER A CA 1
ATOM 691 C C . SER A 1 86 ? -10.410 4.291 -8.875 1.00 89.25 86 SER A C 1
ATOM 693 O O . SER A 1 86 ? -10.160 5.376 -9.406 1.00 89.25 86 SER A O 1
ATOM 695 N N . ILE A 1 87 ? -9.872 3.929 -7.704 1.00 88.56 87 ILE A N 1
ATOM 696 C CA . ILE A 1 87 ? -8.939 4.778 -6.964 1.00 88.56 87 ILE A CA 1
ATOM 697 C C . ILE A 1 87 ? -7.638 4.914 -7.745 1.00 88.56 87 ILE A C 1
ATOM 699 O O . ILE A 1 87 ? -7.218 6.037 -8.009 1.00 88.56 87 ILE A O 1
ATOM 703 N N . ILE A 1 88 ? -7.038 3.803 -8.180 1.00 87.25 88 ILE A N 1
ATOM 704 C CA . ILE A 1 88 ? -5.787 3.808 -8.945 1.00 87.25 88 ILE A CA 1
ATOM 705 C C . ILE A 1 88 ? -5.939 4.664 -10.206 1.00 87.25 88 ILE A C 1
ATOM 707 O O . ILE A 1 88 ? -5.061 5.474 -10.497 1.00 87.25 88 ILE A O 1
ATOM 711 N N . GLU A 1 89 ? -7.050 4.530 -10.935 1.00 86.25 89 GLU A N 1
ATOM 712 C CA . GLU A 1 89 ? -7.332 5.335 -12.124 1.00 86.25 89 GLU A CA 1
ATOM 713 C C . GLU A 1 89 ? -7.439 6.832 -11.791 1.00 86.25 89 GLU A C 1
ATOM 715 O O . GLU A 1 89 ? -6.884 7.663 -12.515 1.00 86.25 89 GLU A O 1
ATOM 720 N N . SER A 1 90 ? -8.084 7.180 -10.674 1.00 82.44 90 SER A N 1
ATOM 721 C CA . SER A 1 90 ? -8.218 8.569 -10.216 1.00 82.44 90 SER A CA 1
ATOM 722 C C . SER A 1 90 ? -6.898 9.183 -9.726 1.00 82.44 90 SER A C 1
ATOM 724 O O . SER A 1 90 ? -6.636 10.365 -9.963 1.00 82.44 90 SER A O 1
ATOM 726 N N . SER A 1 91 ? -6.038 8.369 -9.111 1.00 73.12 91 SER A N 1
ATOM 727 C CA . SER A 1 91 ? -4.731 8.748 -8.569 1.00 73.12 91 SER A CA 1
ATOM 728 C C . SER A 1 91 ? -3.657 8.879 -9.647 1.00 73.12 91 SER A C 1
ATOM 730 O O . SER A 1 91 ? -2.604 9.464 -9.412 1.00 73.12 91 SER A O 1
ATOM 732 N N . G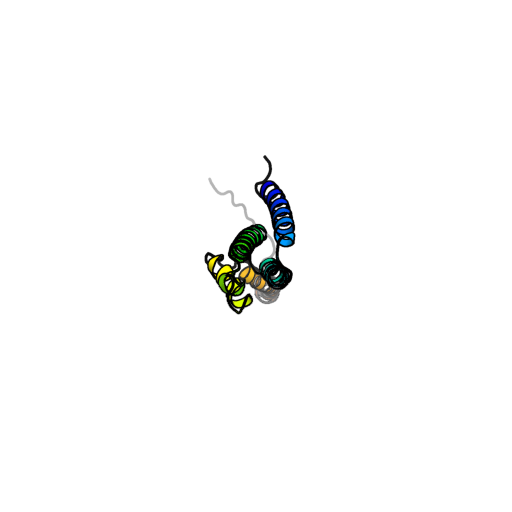LN A 1 92 ? -3.892 8.398 -10.872 1.00 61.56 92 GLN A N 1
ATOM 733 C CA . GLN A 1 92 ? -2.968 8.619 -11.983 1.00 61.56 92 GLN A CA 1
ATOM 734 C C . GLN A 1 92 ? -3.312 9.921 -12.725 1.00 61.56 92 GLN A C 1
ATOM 736 O O . GLN A 1 92 ? -4.127 9.899 -13.650 1.00 61.56 92 GLN A O 1
ATOM 741 N N . PRO A 1 93 ? -2.633 11.063 -12.485 1.00 51.94 93 PRO A N 1
ATOM 742 C CA . PRO A 1 93 ? -2.751 12.205 -13.380 1.00 51.94 93 PRO A CA 1
ATOM 743 C C . PRO A 1 93 ? -1.990 11.903 -14.670 1.00 51.94 93 PRO A C 1
ATOM 745 O O . PRO A 1 93 ? -0.870 12.377 -14.806 1.00 51.94 93 PRO A O 1
ATOM 748 N N . LYS A 1 94 ? -2.539 11.072 -15.579 1.00 48.09 94 LYS A N 1
ATOM 749 C CA . LYS A 1 94 ? -1.965 10.698 -16.893 1.00 48.09 94 LYS A CA 1
ATOM 750 C C . LYS A 1 94 ? -0.436 10.805 -16.903 1.00 48.09 94 LYS A C 1
ATOM 752 O O . LYS A 1 94 ? 0.137 11.525 -17.725 1.00 48.09 94 LYS A O 1
ATOM 757 N N . LYS A 1 95 ? 0.243 10.172 -15.936 1.00 45.47 95 LYS A N 1
ATOM 758 C CA . LYS A 1 95 ? 1.701 10.225 -15.865 1.00 45.47 95 LYS A CA 1
ATOM 759 C C . LYS A 1 95 ? 2.157 9.380 -17.036 1.00 45.47 95 LYS A C 1
ATOM 761 O O . LYS A 1 95 ? 2.156 8.153 -16.962 1.00 45.47 95 LYS A O 1
ATOM 766 N N . PHE A 1 96 ? 2.431 10.059 -18.150 1.00 49.09 96 PHE A N 1
ATOM 767 C CA . PHE A 1 96 ? 2.978 9.496 -19.372 1.00 49.09 96 PHE A CA 1
ATOM 768 C C . PHE A 1 96 ? 4.060 8.518 -18.940 1.00 49.09 96 PHE A C 1
ATOM 770 O O . PHE A 1 96 ? 5.036 8.917 -18.302 1.00 49.09 96 PHE A O 1
ATOM 777 N N . THR A 1 97 ? 3.793 7.225 -19.109 1.00 51.31 97 THR A N 1
ATOM 778 C CA . THR A 1 97 ? 4.502 6.171 -18.389 1.00 51.31 97 THR A CA 1
ATOM 779 C C . THR A 1 97 ? 5.845 5.963 -19.071 1.00 51.31 97 THR A C 1
ATOM 781 O O . THR A 1 97 ? 6.061 4.978 -19.774 1.00 51.31 97 THR A O 1
ATOM 784 N N . TRP A 1 98 ? 6.764 6.914 -18.887 1.00 50.84 98 TRP A N 1
ATOM 785 C CA . TRP A 1 98 ? 8.122 6.876 -19.421 1.00 50.84 98 TRP A CA 1
ATOM 786 C C . TRP A 1 98 ? 8.805 5.549 -19.070 1.00 50.84 98 TRP A C 1
ATOM 788 O O . TRP A 1 98 ? 9.568 5.027 -19.869 1.00 50.84 98 TRP A O 1
ATOM 798 N N . ARG A 1 99 ? 8.426 4.923 -17.946 1.00 50.75 99 ARG A N 1
ATOM 799 C CA . ARG A 1 99 ? 8.819 3.562 -17.546 1.00 50.75 99 ARG A CA 1
ATOM 800 C C . ARG A 1 99 ? 8.514 2.472 -18.590 1.00 50.75 99 ARG A C 1
ATOM 802 O O . ARG A 1 99 ? 9.366 1.621 -18.823 1.00 50.75 99 ARG A O 1
ATOM 809 N N . LYS A 1 100 ? 7.346 2.500 -19.249 1.00 55.25 100 LYS A N 1
ATOM 810 C CA . LYS A 1 100 ? 7.005 1.540 -20.322 1.00 55.25 100 LYS A CA 1
ATOM 811 C C . LYS A 1 100 ? 7.756 1.849 -21.620 1.00 55.25 100 LYS A C 1
ATOM 813 O O . LYS A 1 100 ? 8.185 0.928 -22.309 1.00 55.25 100 LYS A O 1
ATOM 818 N N . LEU A 1 101 ? 7.972 3.132 -21.923 1.00 59.22 101 LEU A N 1
ATOM 819 C CA . LEU A 1 101 ? 8.757 3.551 -23.089 1.00 59.22 101 LEU A CA 1
ATOM 820 C C . LEU A 1 101 ? 10.244 3.194 -22.946 1.00 59.22 101 LEU A C 1
ATOM 822 O O . LEU A 1 101 ? 10.825 2.673 -23.893 1.00 59.22 101 LEU A O 1
ATOM 826 N N . PHE A 1 102 ? 10.850 3.395 -21.771 1.00 59.69 102 PHE A N 1
ATOM 827 C CA . PHE A 1 102 ? 12.263 3.078 -21.537 1.00 59.69 102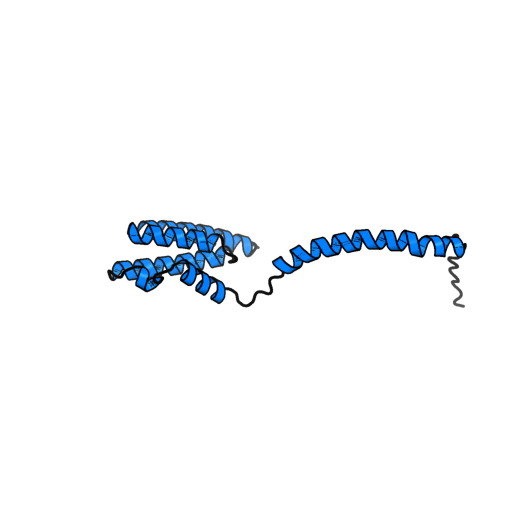 PHE A CA 1
ATOM 828 C C . PHE A 1 102 ? 12.563 1.579 -21.643 1.00 59.69 102 PHE A C 1
ATOM 830 O O . PHE A 1 102 ? 13.594 1.219 -22.202 1.00 59.69 102 PHE A O 1
ATOM 837 N N . SER A 1 103 ? 11.638 0.709 -21.218 1.00 57.06 103 SER A N 1
ATOM 838 C CA . SER A 1 103 ? 11.806 -0.745 -21.362 1.00 57.06 103 SER A CA 1
ATOM 839 C C . SER A 1 103 ? 11.857 -1.196 -22.830 1.00 57.06 103 SER A C 1
ATOM 841 O O . SER A 1 103 ? 12.622 -2.092 -23.173 1.0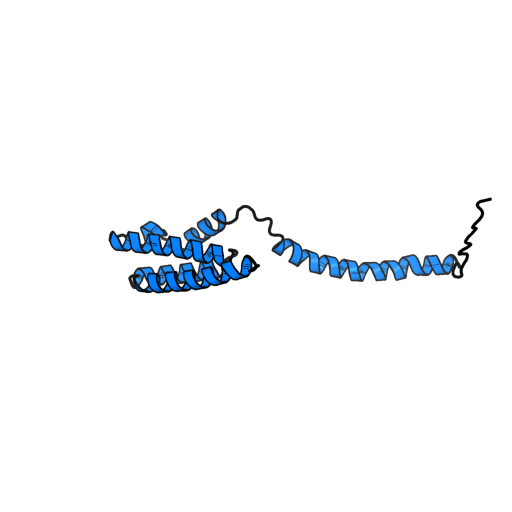0 57.06 103 SER A O 1
ATOM 843 N N . SER A 1 104 ? 11.102 -0.543 -23.720 1.00 59.91 104 SER A N 1
ATOM 844 C CA . SER A 1 104 ? 11.180 -0.820 -25.165 1.00 59.91 104 SER A CA 1
ATOM 845 C C . SER A 1 104 ? 12.379 -0.132 -25.830 1.00 59.91 104 SER A C 1
ATOM 847 O O . SER A 1 104 ? 12.946 -0.650 -26.793 1.00 59.91 104 SER A O 1
ATOM 849 N N . LEU A 1 105 ? 12.784 1.033 -25.315 1.00 72.31 105 LEU A N 1
ATOM 850 C CA . LEU A 1 105 ? 13.882 1.822 -25.866 1.00 72.31 105 LEU A CA 1
ATOM 851 C C . LEU A 1 105 ? 15.245 1.151 -25.655 1.00 72.31 105 LEU A C 1
ATOM 853 O O . LEU A 1 105 ? 16.093 1.240 -26.536 1.00 72.31 105 LEU A O 1
ATOM 857 N N . GLU A 1 106 ? 15.451 0.448 -24.540 1.00 73.06 106 GLU A N 1
ATOM 858 C CA . GLU A 1 106 ? 16.701 -0.274 -24.266 1.00 73.06 106 GLU A CA 1
ATOM 859 C C . GLU A 1 106 ? 17.012 -1.311 -25.357 1.00 73.06 106 GLU A C 1
ATOM 861 O O . GLU A 1 106 ? 18.106 -1.325 -25.924 1.00 73.06 106 GLU A O 1
ATOM 866 N N . ILE A 1 107 ? 16.010 -2.103 -25.743 1.00 79.00 107 ILE A N 1
ATOM 867 C CA . ILE A 1 107 ? 16.134 -3.107 -26.807 1.00 79.00 107 ILE A CA 1
ATOM 868 C C . ILE A 1 107 ? 16.396 -2.430 -28.162 1.00 79.00 107 ILE A C 1
ATOM 870 O O . ILE A 1 107 ? 17.238 -2.891 -28.936 1.00 79.00 107 ILE A O 1
ATOM 874 N N . ALA A 1 108 ? 15.722 -1.309 -28.443 1.00 80.69 108 ALA A N 1
ATOM 875 C CA . ALA A 1 108 ? 15.923 -0.552 -29.678 1.00 80.69 108 ALA A CA 1
ATOM 876 C C . ALA A 1 108 ? 17.335 0.060 -29.769 1.00 80.69 108 ALA A C 1
ATOM 878 O O . ALA A 1 108 ? 17.965 -0.013 -30.824 1.00 80.69 108 ALA A O 1
ATOM 879 N N . ILE A 1 109 ? 17.859 0.613 -28.669 1.00 83.31 109 ILE A N 1
ATOM 880 C CA . ILE A 1 109 ? 19.214 1.181 -28.597 1.00 83.31 109 ILE A CA 1
ATOM 881 C C . ILE A 1 109 ? 20.265 0.094 -28.833 1.00 83.31 109 ILE A C 1
ATOM 883 O O . ILE A 1 109 ? 21.181 0.301 -29.628 1.00 83.31 109 ILE A O 1
ATOM 887 N N . ILE A 1 110 ? 20.119 -1.072 -28.196 1.00 82.94 110 ILE A N 1
ATOM 888 C CA . ILE A 1 110 ? 21.042 -2.202 -28.379 1.00 82.94 110 ILE A CA 1
ATOM 889 C C . ILE A 1 110 ? 21.010 -2.693 -29.833 1.00 82.94 110 ILE A C 1
ATOM 891 O O . ILE A 1 110 ? 22.063 -2.917 -30.432 1.00 82.94 110 ILE A O 1
ATOM 895 N N . GLY A 1 111 ? 19.821 -2.798 -30.434 1.00 82.44 111 GLY A N 1
ATOM 896 C CA . GLY A 1 111 ? 19.674 -3.173 -31.842 1.00 82.44 111 GLY A CA 1
ATOM 897 C C . GLY A 1 111 ? 20.383 -2.200 -32.789 1.00 82.44 111 GLY A C 1
ATOM 898 O O . GLY A 1 111 ? 21.149 -2.623 -33.655 1.00 82.44 111 GLY A O 1
ATOM 899 N N . ILE A 1 112 ? 20.198 -0.891 -32.591 1.00 83.19 112 ILE A N 1
ATOM 900 C CA . ILE A 1 112 ? 20.864 0.145 -33.396 1.00 83.19 112 ILE A CA 1
ATOM 901 C C . ILE A 1 112 ? 22.386 0.097 -33.200 1.00 83.19 112 ILE A C 1
ATOM 903 O O . ILE A 1 112 ? 23.125 0.180 -34.182 1.00 83.19 112 ILE A O 1
ATOM 907 N N . ALA A 1 113 ? 22.859 -0.102 -31.966 1.00 83.44 113 ALA A N 1
ATOM 908 C CA . ALA A 1 113 ? 24.282 -0.181 -31.641 1.00 83.44 113 ALA A CA 1
ATOM 909 C C . ALA A 1 113 ? 24.999 -1.361 -32.319 1.00 83.44 113 ALA A C 1
ATOM 911 O O . ALA A 1 113 ? 26.191 -1.260 -32.599 1.00 83.44 113 ALA A O 1
ATOM 912 N N . ILE A 1 114 ? 24.290 -2.457 -32.610 1.00 82.88 114 ILE A N 1
ATOM 913 C CA . ILE A 1 114 ? 24.842 -3.627 -33.314 1.00 82.88 114 ILE A CA 1
ATOM 914 C C . ILE A 1 114 ? 24.756 -3.462 -34.838 1.00 82.88 114 ILE A C 1
ATOM 916 O O . ILE A 1 114 ? 25.677 -3.857 -35.552 1.00 82.88 114 ILE A O 1
ATOM 920 N N . LEU A 1 115 ? 23.682 -2.860 -35.359 1.00 81.94 115 LEU A N 1
ATOM 921 C CA . LEU A 1 115 ? 23.487 -2.698 -36.806 1.00 81.94 115 LEU A CA 1
ATOM 922 C C . LEU A 1 115 ? 24.407 -1.629 -37.420 1.00 81.94 115 LEU A C 1
ATOM 924 O O . LEU A 1 115 ? 24.935 -1.830 -38.513 1.00 81.94 115 LEU A O 1
ATOM 928 N N . TRP A 1 116 ? 24.651 -0.524 -36.710 1.00 81.56 116 TRP A N 1
ATOM 929 C CA . TRP A 1 116 ? 25.536 0.560 -37.160 1.00 81.56 116 TRP A CA 1
ATOM 930 C C . TRP A 1 116 ? 26.971 0.130 -37.516 1.00 81.56 116 TRP A C 1
ATOM 932 O O . TRP A 1 116 ? 27.444 0.497 -38.593 1.00 81.56 116 TRP A O 1
ATOM 942 N N . PRO A 1 117 ? 27.701 -0.633 -36.677 1.00 79.69 117 PRO A N 1
ATOM 943 C CA . PRO A 1 117 ? 29.064 -1.047 -37.000 1.00 79.69 117 PRO A CA 1
ATOM 944 C C . PRO A 1 117 ? 29.119 -2.036 -38.168 1.00 79.69 117 PRO A C 1
ATOM 946 O O . PRO A 1 117 ? 30.091 -2.029 -38.919 1.00 79.69 117 PRO A O 1
ATOM 949 N N . ILE A 1 118 ? 28.077 -2.849 -38.367 1.00 81.19 118 ILE A N 1
ATOM 950 C CA . ILE A 1 118 ? 27.973 -3.729 -39.537 1.00 81.19 118 ILE A CA 1
ATOM 951 C C . ILE A 1 118 ? 27.853 -2.875 -40.805 1.00 81.19 118 ILE A C 1
ATOM 953 O O . ILE A 1 118 ? 28.625 -3.062 -41.743 1.00 81.19 118 ILE A O 1
ATOM 957 N N . ASP A 1 119 ? 26.962 -1.883 -40.813 1.00 74.62 119 ASP A N 1
ATOM 958 C CA . ASP A 1 119 ? 26.802 -0.968 -41.947 1.00 74.62 119 ASP A CA 1
ATOM 959 C C . ASP A 1 119 ? 28.088 -0.160 -42.228 1.00 74.62 119 ASP A C 1
ATOM 961 O O . ASP A 1 119 ? 28.531 -0.035 -43.371 1.00 74.62 119 ASP A O 1
ATOM 965 N N . LEU A 1 120 ? 28.780 0.291 -41.176 1.00 77.81 120 LEU A N 1
ATOM 966 C CA . LEU A 1 120 ? 30.078 0.967 -41.267 1.00 77.81 120 LEU A CA 1
ATOM 967 C C . LEU A 1 120 ? 31.152 0.079 -41.928 1.00 77.81 120 LEU A C 1
ATOM 969 O O . LEU A 1 120 ? 31.901 0.526 -42.799 1.00 77.81 120 LEU A O 1
ATOM 973 N N . VAL A 1 121 ? 31.231 -1.193 -41.543 1.00 77.88 121 VAL A N 1
ATOM 974 C CA . VAL A 1 121 ? 32.226 -2.133 -42.074 1.00 77.88 121 VAL A CA 1
ATOM 975 C C . VAL A 1 121 ? 31.905 -2.522 -43.518 1.00 77.88 121 VAL A C 1
ATOM 977 O O . VAL A 1 121 ? 32.796 -2.509 -44.362 1.00 77.88 121 VAL A O 1
ATOM 980 N N . PHE A 1 122 ? 30.650 -2.833 -43.842 1.00 75.06 122 PHE A N 1
ATOM 981 C CA . PHE A 1 122 ? 30.292 -3.309 -45.181 1.00 75.06 122 PHE A CA 1
ATOM 982 C C . PHE A 1 122 ? 30.152 -2.189 -46.216 1.00 75.06 122 PHE A C 1
ATOM 984 O O . PHE A 1 122 ? 30.498 -2.412 -47.375 1.00 75.06 122 PHE A O 1
ATOM 991 N N . ASN A 1 123 ? 29.707 -0.987 -45.832 1.00 68.12 123 ASN A N 1
ATOM 992 C CA . ASN A 1 123 ? 29.496 0.111 -46.779 1.00 68.12 123 ASN A CA 1
ATOM 993 C C . ASN A 1 123 ? 30.624 1.151 -46.787 1.00 68.12 123 ASN A C 1
ATOM 995 O O . ASN A 1 123 ? 30.964 1.643 -47.866 1.00 68.12 123 ASN A O 1
ATOM 999 N N . TYR A 1 124 ? 31.250 1.477 -45.649 1.00 67.75 124 TYR A N 1
ATOM 1000 C CA . TYR A 1 124 ? 32.287 2.522 -45.595 1.00 67.75 124 TYR A CA 1
ATOM 1001 C C . TYR A 1 124 ? 33.719 1.998 -45.803 1.00 67.75 124 TYR A C 1
ATOM 1003 O O . TYR A 1 124 ? 34.480 2.645 -46.528 1.00 67.75 124 TYR A O 1
ATOM 1011 N N . LEU A 1 125 ? 34.109 0.831 -45.263 1.00 66.31 125 LEU A N 1
ATOM 1012 C CA . LEU A 1 125 ? 35.464 0.285 -45.495 1.00 66.31 125 LEU A CA 1
ATOM 1013 C C . LEU A 1 125 ? 35.785 0.038 -46.977 1.00 66.31 125 LEU A C 1
ATOM 1015 O O . LEU A 1 125 ? 36.839 0.499 -47.422 1.00 66.31 125 LEU A O 1
ATOM 1019 N N . PRO A 1 126 ? 34.931 -0.624 -47.786 1.00 66.31 126 PRO A N 1
ATOM 1020 C CA . PRO A 1 126 ? 35.264 -0.842 -49.191 1.00 66.31 126 PRO A CA 1
ATOM 1021 C C . PRO A 1 126 ? 35.284 0.463 -49.994 1.00 66.31 126 PRO A C 1
ATOM 1023 O O . PRO A 1 126 ? 36.034 0.557 -50.965 1.00 66.31 126 PRO A O 1
ATOM 1026 N N . GLN A 1 127 ? 34.535 1.494 -49.583 1.00 62.34 127 GLN A N 1
ATOM 1027 C CA . GLN A 1 127 ? 34.632 2.832 -50.176 1.00 62.34 127 GLN A CA 1
ATOM 1028 C C . GLN A 1 127 ? 35.947 3.538 -49.818 1.00 62.34 127 GLN A C 1
ATOM 1030 O O . GLN A 1 127 ? 36.539 4.175 -50.689 1.00 62.34 127 GLN A O 1
ATOM 1035 N N . MET A 1 128 ? 36.443 3.393 -48.583 1.00 61.22 128 MET A N 1
ATOM 1036 C CA . MET A 1 128 ? 37.748 3.929 -48.173 1.00 61.22 128 MET A CA 1
ATOM 1037 C C . MET A 1 128 ? 38.916 3.216 -48.865 1.00 61.22 128 MET A C 1
ATOM 1039 O O . MET A 1 128 ? 39.847 3.877 -49.324 1.00 61.22 128 MET A O 1
ATOM 1043 N N . ILE A 1 129 ? 38.845 1.889 -49.005 1.00 65.19 129 ILE A N 1
ATOM 1044 C CA . ILE A 1 129 ? 39.877 1.090 -49.682 1.00 65.19 129 ILE A CA 1
ATOM 1045 C C . ILE A 1 129 ? 39.880 1.378 -51.190 1.00 65.19 129 ILE A C 1
ATOM 1047 O O . ILE A 1 129 ? 40.945 1.597 -51.762 1.00 65.19 129 ILE A O 1
ATOM 1051 N N . LYS A 1 130 ? 38.706 1.480 -51.838 1.00 61.81 130 LYS A N 1
ATOM 1052 C CA . LYS A 1 130 ? 38.611 1.854 -53.264 1.00 61.81 130 LYS A CA 1
ATOM 1053 C C . LYS A 1 130 ? 39.080 3.283 -53.551 1.00 61.81 130 LYS A C 1
ATOM 1055 O O . LYS A 1 130 ? 39.606 3.529 -54.631 1.00 61.81 130 LYS A O 1
ATOM 1060 N N . LYS A 1 131 ? 38.893 4.227 -52.618 1.00 59.25 131 LYS A N 1
ATOM 1061 C CA . LYS A 1 131 ? 39.365 5.617 -52.767 1.00 59.25 131 LYS A CA 1
ATOM 1062 C C . LYS A 1 131 ? 40.832 5.826 -52.390 1.00 59.25 131 LYS A C 1
ATOM 1064 O O . LYS A 1 131 ? 41.312 6.937 -52.604 1.00 59.25 131 LYS A O 1
ATOM 1069 N N . GLY A 1 132 ? 41.525 4.811 -51.857 1.00 56.22 132 GLY A N 1
ATOM 1070 C CA . GLY A 1 132 ? 42.975 4.833 -51.634 1.00 56.22 132 GLY A CA 1
ATOM 1071 C C . GLY A 1 132 ? 43.476 6.115 -50.966 1.00 56.22 132 GLY A C 1
ATOM 1072 O O . GLY A 1 132 ? 44.426 6.722 -51.449 1.00 56.22 132 GLY A O 1
ATOM 1073 N N . ARG A 1 133 ? 42.802 6.584 -49.908 1.00 58.38 133 ARG A N 1
ATOM 1074 C CA . ARG A 1 133 ? 43.159 7.843 -49.237 1.00 58.38 133 ARG A CA 1
ATOM 1075 C C . ARG A 1 133 ? 43.259 7.678 -47.725 1.00 58.38 133 ARG A C 1
ATOM 1077 O O . ARG A 1 133 ? 42.496 8.252 -46.960 1.00 58.38 133 ARG A O 1
ATOM 1084 N N . LEU A 1 134 ? 44.231 6.875 -47.320 1.00 62.97 134 LEU A N 1
ATOM 1085 C CA . LEU A 1 134 ? 44.913 6.988 -46.034 1.00 62.97 134 LEU A CA 1
ATOM 1086 C C . LEU A 1 134 ? 46.378 7.147 -46.442 1.00 62.97 134 LEU A C 1
ATOM 1088 O O . LEU A 1 134 ? 46.934 6.221 -47.017 1.00 62.97 134 LEU A O 1
ATOM 1092 N N . ILE A 1 135 ? 46.944 8.353 -46.439 1.00 50.88 135 ILE A N 1
ATOM 1093 C CA . ILE A 1 135 ? 47.657 8.962 -45.309 1.00 50.88 135 ILE A CA 1
ATOM 1094 C C . ILE A 1 135 ? 47.596 10.500 -45.457 1.00 50.88 135 ILE A C 1
ATOM 1096 O O . ILE A 1 135 ? 47.653 11.013 -46.570 1.00 50.88 135 ILE A O 1
ATOM 1100 N N . LEU A 1 136 ? 47.457 11.187 -44.317 1.00 51.91 136 LEU A N 1
ATOM 1101 C CA . LEU A 1 136 ? 47.694 12.609 -44.031 1.00 51.91 136 LEU A CA 1
ATOM 1102 C C . LEU A 1 136 ? 47.944 13.557 -45.219 1.00 51.91 136 LEU A C 1
ATOM 1104 O O . LEU A 1 136 ? 49.068 13.683 -45.690 1.00 51.91 136 LEU A O 1
ATOM 1108 N N . ASP A 1 137 ? 46.946 14.380 -45.527 1.00 47.19 137 ASP A N 1
ATOM 1109 C CA . ASP A 1 137 ? 47.218 15.771 -45.894 1.00 47.19 137 ASP A CA 1
ATOM 1110 C C . ASP A 1 137 ? 46.381 16.662 -44.970 1.00 47.19 137 ASP A C 1
ATOM 1112 O O . ASP A 1 137 ? 45.423 17.326 -45.359 1.00 47.19 137 ASP A O 1
ATOM 1116 N N . TYR A 1 138 ? 46.706 16.610 -43.675 1.00 50.16 138 TYR A N 1
ATOM 1117 C CA . TYR A 1 138 ? 46.391 17.719 -42.782 1.00 50.16 138 TYR A CA 1
ATOM 1118 C C . TYR A 1 138 ? 47.394 18.830 -43.098 1.00 50.16 138 TYR A C 1
ATOM 1120 O O . TYR A 1 138 ? 48.360 19.054 -42.371 1.00 50.16 138 TYR A O 1
ATOM 1128 N N . GLN A 1 139 ? 47.201 19.485 -44.243 1.00 45.09 139 GLN A N 1
ATOM 1129 C CA . GLN A 1 139 ? 47.850 20.755 -44.526 1.00 45.09 139 GLN A CA 1
ATOM 1130 C C . GLN A 1 139 ? 47.167 21.788 -43.642 1.00 45.09 139 GLN A C 1
ATOM 1132 O O . GLN A 1 139 ? 46.113 22.325 -43.982 1.00 45.09 139 GLN A O 1
ATOM 1137 N N . MET A 1 140 ? 47.777 22.083 -42.497 1.00 52.69 140 MET A N 1
ATOM 1138 C CA . MET A 1 140 ? 47.609 23.395 -41.886 1.00 52.69 140 MET A CA 1
ATOM 1139 C C . MET A 1 140 ? 48.248 24.409 -42.825 1.00 52.69 140 MET A C 1
ATOM 1141 O O . MET A 1 140 ? 49.399 24.796 -42.639 1.00 52.69 140 MET A O 1
ATOM 1145 N N . ASN A 1 141 ? 47.510 24.841 -43.844 1.00 43.62 141 ASN A N 1
ATOM 1146 C CA . ASN A 1 141 ? 47.848 26.084 -44.506 1.00 43.62 141 ASN A CA 1
ATOM 1147 C C . ASN A 1 141 ? 47.400 27.223 -43.582 1.00 43.62 141 ASN A C 1
ATOM 1149 O O . ASN A 1 141 ? 46.289 27.741 -43.682 1.00 43.62 141 ASN A O 1
ATOM 1153 N N . LEU A 1 142 ? 48.273 27.584 -42.640 1.00 53.16 142 LEU A N 1
ATOM 1154 C CA . LEU A 1 142 ? 48.294 28.912 -42.030 1.00 53.16 142 LEU A CA 1
ATOM 1155 C C . LEU A 1 142 ? 48.757 29.903 -43.110 1.00 53.16 142 LEU A C 1
ATOM 1157 O O . LEU A 1 142 ? 49.886 30.376 -43.106 1.00 53.16 142 LEU A O 1
ATOM 1161 N N . GLY A 1 143 ? 47.870 30.160 -44.068 1.00 46.44 143 GLY A N 1
ATOM 1162 C CA . GLY A 1 143 ? 48.049 31.099 -45.171 1.00 46.44 143 GLY A CA 1
ATOM 1163 C C . GLY A 1 143 ? 47.127 32.302 -45.013 1.00 46.44 143 GLY A C 1
ATOM 1164 O O . GLY A 1 143 ? 46.394 32.639 -45.934 1.00 46.44 143 GLY A O 1
ATOM 1165 N N . PHE A 1 144 ? 47.106 32.904 -43.822 1.00 51.25 144 PHE A N 1
ATOM 1166 C CA . PHE A 1 144 ? 46.678 34.290 -43.660 1.00 51.25 144 PHE A CA 1
ATOM 1167 C C . PHE A 1 144 ? 47.938 35.144 -43.574 1.00 51.25 144 PHE A C 1
ATOM 1169 O O . PHE A 1 144 ? 48.505 35.284 -42.491 1.00 51.25 144 PHE A O 1
ATOM 1176 N N . LEU A 1 145 ? 48.375 35.646 -44.729 1.00 40.62 145 LEU A N 1
ATOM 1177 C CA . LEU A 1 145 ? 49.047 36.932 -44.937 1.00 40.62 145 LEU A CA 1
ATOM 1178 C C . LEU A 1 145 ? 49.144 37.199 -46.440 1.00 40.62 145 LEU A C 1
ATOM 1180 O O . LEU A 1 145 ? 49.666 36.318 -47.158 1.00 40.62 145 LEU A O 1
#